Protein AF-A0A1W9X483-F1 (afdb_monomer_lite)

Radius of gyration: 14.93 Å; chains: 1; bounding box: 42×26×36 Å

Structure (mmCIF, N/CA/C/O backbone):
data_AF-A0A1W9X483-F1
#
_entry.id   AF-A0A1W9X483-F1
#
loop_
_atom_site.group_PDB
_atom_site.id
_atom_site.type_symbol
_atom_site.label_atom_id
_atom_site.label_alt_id
_atom_site.label_comp_id
_atom_site.label_asym_id
_atom_site.label_entity_id
_atom_site.label_seq_id
_atom_site.pdbx_PDB_ins_code
_atom_site.Cartn_x
_atom_site.Cartn_y
_atom_site.Cartn_z
_atom_site.occupancy
_atom_site.B_iso_or_equiv
_atom_site.auth_seq_id
_atom_site.auth_comp_id
_atom_site.auth_asym_id
_atom_site.auth_atom_id
_atom_site.pdbx_PDB_model_num
ATOM 1 N N . MET A 1 1 ? -19.410 -3.914 0.712 1.00 53.41 1 MET A N 1
ATOM 2 C CA . MET A 1 1 ? -19.912 -3.900 2.105 1.00 53.41 1 MET A CA 1
ATOM 3 C C . MET A 1 1 ? -20.246 -5.334 2.551 1.00 53.41 1 MET A C 1
ATOM 5 O O . MET A 1 1 ? -21.385 -5.629 2.870 1.00 53.41 1 MET A O 1
ATOM 9 N N . LEU A 1 2 ? -19.256 -6.242 2.505 1.00 52.91 2 LEU A N 1
ATOM 10 C CA . LEU A 1 2 ? -19.370 -7.660 2.915 1.00 52.91 2 LEU A CA 1
ATOM 11 C C . LEU A 1 2 ? -18.703 -7.910 4.288 1.00 52.91 2 LEU A C 1
ATOM 13 O O . LEU A 1 2 ? -18.996 -8.886 4.968 1.00 52.91 2 LEU A O 1
ATOM 17 N N . SER A 1 3 ? -17.811 -7.004 4.706 1.00 51.84 3 SER A N 1
ATOM 18 C CA . SER A 1 3 ? -17.010 -7.088 5.934 1.00 51.84 3 SER A CA 1
ATOM 19 C C . SER A 1 3 ? -17.825 -6.971 7.220 1.00 51.84 3 SER A C 1
ATOM 21 O O . SER A 1 3 ? -17.521 -7.644 8.201 1.00 51.84 3 SER A O 1
ATOM 23 N N . LEU A 1 4 ? -18.903 -6.182 7.194 1.00 56.28 4 LEU A N 1
ATOM 24 C CA . LEU A 1 4 ? -19.823 -6.020 8.324 1.00 56.28 4 LEU A CA 1
ATOM 25 C C . LEU A 1 4 ? -20.563 -7.320 8.663 1.00 56.28 4 LEU A C 1
ATOM 27 O O . LEU A 1 4 ? -20.964 -7.525 9.802 1.00 56.28 4 LEU A O 1
ATOM 31 N N . THR A 1 5 ? -20.736 -8.212 7.687 1.00 59.62 5 THR A N 1
ATOM 32 C CA . THR A 1 5 ? -21.494 -9.458 7.855 1.00 59.62 5 THR A CA 1
ATOM 33 C C . THR A 1 5 ? -20.679 -10.548 8.557 1.00 59.62 5 THR A C 1
ATOM 35 O O . THR A 1 5 ? -21.258 -11.429 9.183 1.00 59.62 5 THR A O 1
ATOM 38 N N . ILE A 1 6 ? -19.344 -10.483 8.493 1.00 69.00 6 ILE A N 1
ATOM 39 C CA . ILE A 1 6 ? -18.428 -11.485 9.071 1.00 69.00 6 ILE A CA 1
ATOM 40 C C . ILE A 1 6 ? -17.750 -11.025 10.372 1.00 69.00 6 ILE A C 1
ATOM 42 O O . ILE A 1 6 ? -16.836 -11.691 10.851 1.00 69.00 6 ILE A O 1
ATOM 46 N N . ASN A 1 7 ? -18.200 -9.901 10.944 1.00 70.06 7 ASN A N 1
ATOM 47 C CA . ASN A 1 7 ? -17.727 -9.336 12.213 1.00 70.06 7 ASN A CA 1
ATOM 48 C C . ASN A 1 7 ? -16.189 -9.232 12.322 1.00 70.06 7 ASN A C 1
ATOM 50 O O . ASN A 1 7 ? -15.619 -9.468 13.386 1.00 70.06 7 ASN A O 1
ATOM 54 N N . GLN A 1 8 ? -15.513 -8.912 11.210 1.00 77.06 8 GLN A N 1
ATOM 55 C CA . GLN A 1 8 ? -14.068 -8.675 11.199 1.00 77.06 8 GLN A CA 1
ATOM 56 C C . GLN A 1 8 ? -13.787 -7.275 11.767 1.00 77.06 8 GLN A C 1
ATOM 58 O O . GLN A 1 8 ? -14.194 -6.291 11.146 1.00 77.06 8 GLN A O 1
ATOM 63 N N . PRO A 1 9 ? -13.112 -7.156 12.929 1.00 80.50 9 PRO A N 1
ATOM 64 C CA . PRO A 1 9 ? -12.925 -5.867 13.599 1.00 80.50 9 PRO A CA 1
ATOM 65 C C . PRO A 1 9 ? -11.921 -4.961 12.877 1.00 80.50 9 PRO A C 1
ATOM 67 O O . PRO A 1 9 ? -11.958 -3.745 13.066 1.00 80.50 9 PRO A O 1
ATOM 70 N N . HIS A 1 10 ? -11.050 -5.550 12.050 1.00 88.06 10 HIS A N 1
ATOM 71 C CA . HIS A 1 10 ? -10.047 -4.852 11.256 1.00 88.06 10 HIS A CA 1
ATOM 72 C C . HIS A 1 10 ? -10.015 -5.416 9.834 1.00 88.06 10 HIS A C 1
ATOM 74 O O . HIS A 1 10 ? -9.799 -6.611 9.642 1.00 88.06 10 HIS A O 1
ATOM 80 N N . LEU A 1 11 ? -10.228 -4.562 8.837 1.00 91.50 11 LEU A N 1
ATOM 81 C CA . LEU A 1 11 ? -10.115 -4.909 7.423 1.00 91.50 11 LEU A CA 1
ATOM 82 C C . LEU A 1 11 ? -9.763 -3.658 6.626 1.00 91.50 11 LEU A C 1
ATOM 84 O O . LEU A 1 11 ? -10.366 -2.619 6.856 1.00 91.50 11 LEU A O 1
ATOM 88 N N . ALA A 1 12 ? -8.875 -3.771 5.642 1.00 92.06 12 ALA A N 1
ATOM 89 C CA . ALA A 1 12 ? -8.751 -2.792 4.569 1.00 92.06 12 ALA A CA 1
ATOM 90 C C . ALA A 1 12 ? -9.065 -3.471 3.235 1.00 92.06 12 ALA A C 1
ATOM 92 O O . ALA A 1 12 ? -8.633 -4.592 2.976 1.00 92.06 12 ALA A O 1
ATOM 93 N N . VAL A 1 13 ? -9.837 -2.787 2.399 1.00 92.12 13 VAL A N 1
ATOM 94 C CA . VAL A 1 13 ? -10.168 -3.194 1.038 1.00 92.12 13 VAL A CA 1
ATOM 95 C C . VAL A 1 13 ? -9.587 -2.153 0.104 1.00 92.12 13 VAL A C 1
ATOM 97 O O . VAL A 1 13 ? -9.913 -0.970 0.205 1.00 92.12 13 VAL A O 1
ATOM 100 N N . ILE A 1 14 ? -8.745 -2.620 -0.809 1.00 92.69 14 ILE A N 1
ATOM 101 C CA . ILE A 1 14 ? -8.150 -1.822 -1.873 1.00 92.69 14 ILE A CA 1
ATOM 102 C C . ILE A 1 14 ? -8.354 -2.537 -3.200 1.00 92.69 14 ILE A C 1
ATOM 104 O O . ILE A 1 14 ? -8.467 -3.763 -3.249 1.00 92.69 14 ILE A O 1
ATOM 108 N N . LYS A 1 15 ? -8.404 -1.766 -4.283 1.00 86.88 15 LYS A N 1
ATOM 109 C CA . LYS A 1 15 ? -8.317 -2.317 -5.632 1.00 86.88 15 LYS A CA 1
ATOM 110 C C . LYS A 1 15 ? -6.858 -2.262 -6.051 1.00 86.88 15 LYS A C 1
ATOM 112 O O . LYS A 1 15 ? -6.372 -1.178 -6.367 1.00 86.88 15 LYS A O 1
ATOM 117 N N . GLY A 1 16 ? -6.189 -3.406 -6.038 1.00 80.62 16 GLY A N 1
ATOM 118 C CA . GLY A 1 16 ? -4.818 -3.463 -6.508 1.00 80.62 16 GLY A CA 1
ATOM 119 C C . GLY A 1 16 ? -4.692 -3.580 -8.017 1.00 80.62 16 GLY A C 1
ATOM 120 O O . GLY A 1 16 ? -5.659 -3.450 -8.783 1.00 80.62 16 GLY A O 1
ATOM 121 N N . GLU A 1 17 ? -3.455 -3.762 -8.443 1.00 76.69 17 GLU A N 1
ATOM 122 C CA . GLU A 1 17 ? -3.058 -3.825 -9.836 1.00 76.69 17 GLU A CA 1
ATOM 123 C C . GLU A 1 17 ? -3.083 -5.259 -10.358 1.00 76.69 17 GLU A C 1
ATOM 125 O O . GLU A 1 17 ? -2.737 -6.191 -9.651 1.00 76.69 17 GLU A O 1
ATOM 130 N N . GLY A 1 18 ? -3.560 -5.469 -11.590 1.00 72.94 18 GLY A N 1
ATOM 131 C CA . GLY A 1 18 ? -3.531 -6.800 -12.217 1.00 72.94 18 GLY A CA 1
ATOM 132 C C . GLY A 1 18 ? -4.394 -7.882 -11.547 1.00 72.94 18 GLY A C 1
ATOM 133 O O . GLY A 1 18 ? -4.458 -8.988 -12.066 1.00 72.94 18 GLY A O 1
ATOM 134 N N . GLY A 1 19 ? -5.110 -7.563 -10.462 1.00 71.19 19 GLY A N 1
ATOM 135 C CA . GLY A 1 19 ? -5.834 -8.533 -9.633 1.00 71.19 19 GLY A CA 1
ATOM 136 C C . GLY A 1 19 ? -5.143 -8.845 -8.302 1.00 71.19 19 GLY A C 1
ATOM 137 O O . GLY A 1 19 ? -5.744 -9.524 -7.472 1.00 71.19 19 GLY A O 1
ATOM 138 N N . GLU A 1 20 ? -3.945 -8.307 -8.076 1.00 80.75 20 GLU A N 1
ATOM 139 C CA . GLU A 1 20 ? -3.186 -8.466 -6.839 1.00 80.75 20 GLU A CA 1
ATOM 140 C C . GLU A 1 20 ? -3.694 -7.544 -5.725 1.00 80.75 20 GLU A C 1
ATOM 142 O O . GLU A 1 20 ? -4.401 -6.559 -5.960 1.00 80.75 20 GLU A O 1
ATOM 147 N N . ILE A 1 21 ? -3.335 -7.871 -4.481 1.00 86.75 21 ILE A N 1
ATOM 148 C CA . ILE A 1 21 ? -3.673 -7.086 -3.287 1.00 86.75 21 ILE A CA 1
ATOM 149 C C . ILE A 1 21 ? -2.527 -6.141 -2.901 1.00 86.75 21 ILE A C 1
ATOM 151 O O . ILE A 1 21 ? -1.972 -6.195 -1.808 1.00 86.75 21 ILE A O 1
ATOM 155 N N . GLU A 1 22 ? -2.183 -5.244 -3.817 1.00 91.81 22 GLU A N 1
ATOM 156 C CA . GLU A 1 22 ? -1.128 -4.244 -3.632 1.00 91.81 22 GLU A CA 1
ATOM 157 C C . GLU A 1 22 ? -1.607 -2.840 -4.000 1.00 91.81 22 GLU A C 1
ATOM 159 O O . GLU A 1 22 ? -2.529 -2.661 -4.797 1.00 91.81 22 GLU A O 1
ATOM 164 N N . ARG A 1 23 ? -0.984 -1.812 -3.428 1.00 94.44 23 ARG A N 1
ATOM 165 C CA . ARG A 1 23 ? -1.195 -0.437 -3.881 1.00 94.44 23 ARG A CA 1
ATOM 166 C C . ARG A 1 23 ? -0.413 -0.207 -5.170 1.00 94.44 23 ARG A C 1
ATOM 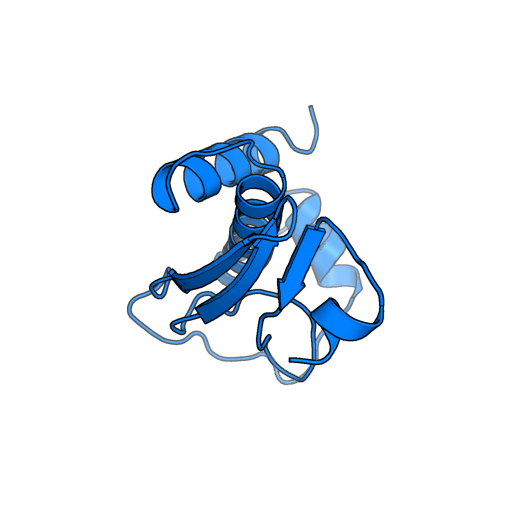168 O O . ARG A 1 23 ? 0.808 -0.260 -5.148 1.00 94.44 23 ARG A O 1
ATOM 175 N N . ASN A 1 24 ? -1.114 0.181 -6.234 1.00 94.00 24 ASN A N 1
ATOM 176 C CA . ASN A 1 24 ? -0.494 0.738 -7.437 1.00 94.00 24 ASN A CA 1
ATOM 177 C C . ASN A 1 24 ? 0.131 2.120 -7.116 1.00 94.00 24 ASN A C 1
ATOM 179 O O . ASN A 1 24 ? -0.612 3.033 -6.738 1.00 94.00 24 ASN A O 1
ATOM 183 N N . PRO A 1 25 ? 1.454 2.308 -7.270 1.00 94.88 25 PRO A N 1
ATOM 184 C CA . PRO A 1 25 ? 2.130 3.579 -6.986 1.00 94.88 25 PRO A CA 1
ATOM 185 C C . PRO A 1 25 ? 1.770 4.737 -7.926 1.00 94.88 25 PRO A C 1
ATOM 187 O O . PRO A 1 25 ? 1.886 5.901 -7.550 1.00 94.88 25 PRO A O 1
ATOM 190 N N . ASP A 1 26 ? 1.321 4.449 -9.140 1.00 95.00 26 ASP A N 1
ATOM 191 C CA . ASP A 1 26 ? 1.062 5.444 -10.184 1.00 95.00 26 ASP A CA 1
ATOM 192 C C . ASP A 1 26 ? -0.376 5.971 -10.190 1.00 95.00 26 ASP A C 1
ATOM 194 O O . ASP A 1 26 ? -0.726 6.855 -10.980 1.00 95.00 26 ASP A O 1
ATOM 198 N N . MET A 1 27 ? -1.238 5.400 -9.352 1.00 93.12 27 MET A N 1
ATOM 199 C CA . MET A 1 27 ? -2.669 5.664 -9.341 1.00 93.12 27 MET A CA 1
ATOM 200 C C . MET A 1 27 ? -3.146 6.047 -7.947 1.00 93.12 27 MET A C 1
ATOM 202 O O . MET A 1 27 ? -2.577 5.652 -6.932 1.00 93.12 27 MET A O 1
ATOM 206 N N . GLU A 1 28 ? -4.231 6.818 -7.898 1.00 95.25 28 GLU A N 1
ATOM 207 C CA . GLU A 1 28 ? -4.935 7.010 -6.638 1.00 95.25 28 GLU A CA 1
ATOM 208 C C . GLU A 1 28 ? -5.508 5.671 -6.157 1.00 95.25 28 GLU A C 1
ATOM 210 O O . GLU A 1 28 ? -5.998 4.860 -6.950 1.00 95.25 28 GLU A O 1
ATOM 215 N N . CYS A 1 29 ? -5.447 5.439 -4.851 1.00 95.25 29 CYS A N 1
ATOM 216 C CA . CYS A 1 29 ? -5.921 4.214 -4.228 1.00 95.25 29 CYS A CA 1
ATOM 217 C C . CYS A 1 29 ? -7.022 4.552 -3.225 1.00 95.25 29 CYS A C 1
ATOM 219 O O . CYS A 1 29 ? -6.776 5.193 -2.205 1.00 95.25 29 CYS A O 1
ATOM 221 N N . LEU A 1 30 ? -8.252 4.126 -3.516 1.00 95.75 30 LEU A N 1
ATOM 222 C CA . LEU A 1 30 ? -9.335 4.166 -2.540 1.00 95.75 30 LEU A CA 1
ATOM 223 C C . LEU A 1 30 ? -9.147 3.016 -1.549 1.00 95.75 30 LEU A C 1
ATOM 225 O O . LEU A 1 30 ? -9.270 1.847 -1.920 1.00 95.75 30 LEU A O 1
ATOM 229 N N . VAL A 1 31 ? -8.905 3.363 -0.290 1.00 95.56 31 VAL A N 1
ATOM 230 C CA . VAL A 1 31 ? -8.827 2.425 0.827 1.00 95.56 31 VAL A CA 1
ATOM 231 C C . VAL A 1 31 ? -10.120 2.519 1.615 1.00 95.56 31 VAL A C 1
ATOM 233 O O . VAL A 1 31 ? -10.436 3.560 2.187 1.00 95.56 31 VAL A O 1
ATOM 236 N N . GLN A 1 32 ? -10.876 1.426 1.644 1.00 94.50 32 GLN A N 1
ATOM 237 C CA . GLN A 1 32 ? -12.061 1.304 2.488 1.00 94.50 32 GLN A CA 1
ATOM 238 C C . GLN A 1 32 ? -11.712 0.430 3.677 1.00 94.50 32 GLN A C 1
ATOM 240 O O . GLN A 1 32 ? -11.309 -0.717 3.486 1.00 94.50 32 GLN A O 1
ATOM 245 N N . SER A 1 33 ? -11.867 0.939 4.892 1.00 92.56 33 SER A N 1
ATOM 246 C CA . SER A 1 33 ? -11.451 0.211 6.083 1.00 92.56 33 SER A CA 1
ATOM 247 C C . SER A 1 33 ? -12.574 0.019 7.093 1.00 92.56 33 SER A C 1
ATOM 249 O O . SER A 1 33 ? -13.523 0.797 7.151 1.00 92.56 33 SER A O 1
ATOM 251 N N . VAL A 1 34 ? -12.463 -1.062 7.861 1.00 91.56 34 VAL A N 1
ATOM 252 C CA . VAL A 1 34 ? -13.117 -1.245 9.153 1.00 91.56 34 VAL A CA 1
ATOM 253 C C . VAL A 1 34 ? -12.001 -1.254 10.184 1.00 91.56 34 VAL A C 1
ATOM 255 O O . VAL A 1 34 ? -11.063 -2.038 10.043 1.00 91.56 34 VAL A O 1
ATOM 258 N N . HIS A 1 35 ? -12.094 -0.428 11.217 1.00 88.38 35 HIS A N 1
ATOM 259 C CA . HIS A 1 35 ? -11.201 -0.488 12.368 1.00 88.38 35 HIS A CA 1
ATOM 260 C C . HIS A 1 35 ? -12.021 -0.276 13.640 1.00 88.38 35 HIS A C 1
ATOM 262 O O . HIS A 1 35 ? -12.726 0.719 13.759 1.00 88.38 35 HIS A O 1
ATOM 268 N N . ASN A 1 36 ? -11.978 -1.229 14.575 1.00 85.88 36 ASN A N 1
ATOM 269 C CA . ASN A 1 36 ? -12.833 -1.234 15.773 1.00 85.88 36 ASN A CA 1
ATOM 270 C C . ASN A 1 36 ? -14.337 -1.123 15.451 1.00 85.88 36 ASN A C 1
ATOM 272 O O . ASN A 1 36 ? -15.105 -0.533 16.206 1.00 85.88 36 ASN A O 1
ATOM 276 N N . GLY A 1 37 ? -14.764 -1.687 14.316 1.00 82.94 37 GLY A N 1
ATOM 277 C CA . GLY A 1 37 ? -16.153 -1.612 13.851 1.00 82.94 37 GLY A CA 1
ATOM 278 C C . GLY A 1 37 ? -16.544 -0.282 13.197 1.00 82.94 37 GLY A C 1
ATOM 279 O O . GLY A 1 37 ? -17.653 -0.178 12.673 1.00 82.94 37 GLY A O 1
ATOM 280 N N . GLU A 1 38 ? -15.651 0.708 13.162 1.00 86.69 38 GLU A N 1
ATOM 281 C CA . GLU A 1 38 ? -15.874 1.970 12.461 1.00 86.69 38 GLU A CA 1
ATOM 282 C C . GLU A 1 38 ? -15.437 1.861 11.002 1.00 86.69 38 GLU A C 1
ATOM 284 O O . GLU A 1 38 ? -14.352 1.363 10.698 1.00 86.69 38 GLU A O 1
ATOM 289 N N . LEU A 1 39 ? -16.296 2.326 10.095 1.00 90.25 39 LEU A N 1
ATOM 290 C CA . LEU A 1 39 ? -16.009 2.378 8.666 1.00 90.25 39 LEU A CA 1
ATOM 291 C C . LEU A 1 39 ? -15.348 3.703 8.302 1.00 90.25 39 LEU A C 1
ATOM 293 O O . LEU A 1 39 ? -15.867 4.767 8.640 1.00 90.25 39 LEU A O 1
ATOM 297 N N . SER A 1 40 ? -14.282 3.642 7.513 1.00 91.56 40 SER A N 1
ATOM 298 C CA . SER A 1 40 ? -13.671 4.824 6.908 1.00 91.56 40 SER A CA 1
ATOM 299 C C . SER A 1 40 ? -13.336 4.590 5.437 1.00 91.56 40 SER A C 1
ATOM 301 O O . SER A 1 40 ? -13.162 3.455 4.991 1.00 91.56 40 SER A O 1
ATOM 303 N N . ASN A 1 41 ? -13.266 5.681 4.676 1.00 95.00 41 ASN A N 1
ATOM 304 C CA . ASN A 1 41 ? -12.759 5.686 3.310 1.00 95.00 41 ASN A CA 1
ATOM 305 C C . ASN A 1 41 ? -11.689 6.775 3.203 1.00 95.00 41 ASN A C 1
ATOM 307 O O . ASN A 1 41 ? -11.950 7.922 3.566 1.00 95.00 41 ASN A O 1
ATOM 311 N N . GLU A 1 42 ? -10.524 6.431 2.668 1.00 96.31 42 GLU A N 1
ATOM 312 C CA . GLU A 1 42 ? -9.428 7.363 2.402 1.00 96.31 42 GLU A CA 1
ATOM 313 C C . GLU A 1 42 ? -8.970 7.201 0.950 1.00 96.31 42 GLU A C 1
ATOM 315 O O . GLU A 1 42 ? -8.752 6.082 0.486 1.00 96.31 42 GLU A O 1
ATOM 320 N 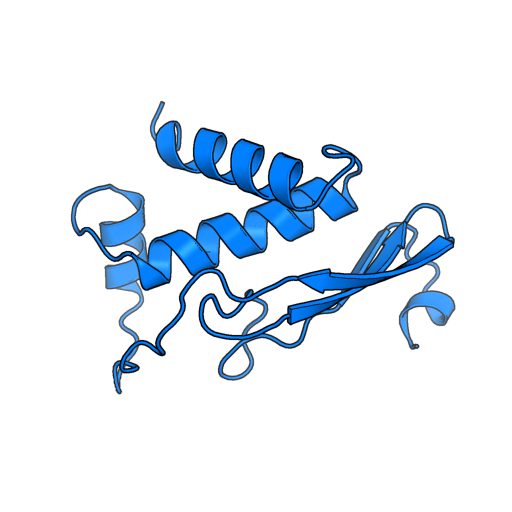N . THR A 1 43 ? -8.801 8.311 0.229 1.00 96.88 43 THR A N 1
ATOM 321 C CA . THR A 1 43 ? -8.159 8.300 -1.091 1.00 96.88 43 THR A CA 1
ATOM 322 C C . THR A 1 43 ? -6.684 8.619 -0.916 1.00 96.88 43 THR A C 1
ATOM 324 O O . THR A 1 43 ? -6.317 9.738 -0.561 1.00 96.88 43 THR A O 1
ATOM 327 N N . TRP A 1 44 ? -5.840 7.628 -1.170 1.00 97.12 44 TRP A N 1
ATOM 328 C CA . TRP A 1 44 ? -4.393 7.753 -1.121 1.00 97.12 44 TRP A CA 1
ATOM 329 C C . TRP A 1 44 ? -3.893 8.255 -2.479 1.00 97.12 44 TRP A C 1
ATOM 331 O O . TRP A 1 44 ? -4.227 7.644 -3.498 1.00 97.12 44 TRP A O 1
ATOM 341 N N . PRO A 1 45 ? -3.122 9.354 -2.534 1.00 96.81 45 PRO A N 1
ATOM 342 C CA . PRO A 1 45 ? -2.665 9.919 -3.799 1.00 96.81 45 PRO A CA 1
ATOM 343 C C . PRO A 1 45 ? -1.665 8.986 -4.506 1.00 96.81 45 PRO A C 1
ATOM 345 O O . PRO A 1 45 ? -1.030 8.160 -3.843 1.00 96.81 45 PRO A O 1
ATOM 348 N N . PRO A 1 46 ? -1.472 9.128 -5.828 1.00 96.31 46 PRO A N 1
ATOM 349 C CA . PRO A 1 46 ? -0.336 8.520 -6.513 1.00 96.31 46 PRO A CA 1
ATOM 350 C C . PRO A 1 46 ? 0.987 8.921 -5.849 1.00 96.31 46 PRO A C 1
ATOM 352 O O . PRO A 1 46 ? 1.159 10.073 -5.443 1.00 96.31 46 PRO A O 1
ATOM 355 N N . LEU A 1 47 ? 1.926 7.984 -5.773 1.00 96.06 47 LEU A N 1
ATOM 356 C CA . LEU A 1 47 ? 3.307 8.233 -5.355 1.00 96.06 47 LEU A CA 1
ATOM 357 C C . LEU A 1 47 ? 4.125 8.861 -6.490 1.00 96.06 47 LEU A C 1
ATOM 359 O O . LEU A 1 47 ? 5.009 9.679 -6.235 1.00 96.06 47 LEU A O 1
ATOM 363 N N . PHE A 1 48 ? 3.780 8.555 -7.744 1.00 96.44 48 PHE A N 1
ATOM 364 C CA . PHE A 1 48 ? 4.456 9.091 -8.921 1.00 96.44 48 PHE A CA 1
ATOM 365 C C . PHE A 1 48 ? 3.541 9.953 -9.793 1.00 96.44 48 PHE A C 1
ATOM 367 O O . PHE A 1 48 ? 2.333 9.750 -9.896 1.00 96.44 48 PHE A O 1
ATOM 374 N N . LYS A 1 49 ? 4.137 10.946 -10.467 1.00 92.81 49 LYS A N 1
ATOM 375 C CA . LYS A 1 49 ? 3.421 11.841 -11.400 1.00 92.81 49 LYS A CA 1
ATOM 376 C C . LYS A 1 49 ? 3.174 11.213 -12.770 1.00 92.81 49 LYS A C 1
ATOM 378 O O . LYS A 1 49 ? 2.343 11.710 -13.528 1.00 92.81 49 LYS A O 1
ATOM 383 N N . LYS A 1 50 ? 3.962 10.204 -13.131 1.00 91.25 50 LYS A N 1
ATOM 384 C CA . LYS A 1 50 ? 3.916 9.519 -14.423 1.00 91.25 50 LYS A CA 1
ATOM 385 C C . LYS A 1 50 ? 3.730 8.037 -14.170 1.00 91.25 50 LYS A C 1
ATOM 387 O O . LYS A 1 50 ? 4.176 7.543 -13.146 1.00 91.25 50 LYS A O 1
ATOM 392 N N . ARG A 1 51 ? 3.096 7.367 -15.129 1.00 91.12 51 ARG A N 1
ATOM 393 C CA . ARG A 1 51 ? 2.963 5.917 -15.094 1.00 91.12 51 ARG A CA 1
ATOM 394 C C . ARG A 1 51 ? 4.245 5.251 -15.562 1.00 91.12 51 ARG A C 1
ATOM 396 O O . ARG A 1 51 ? 4.809 5.670 -16.577 1.00 91.12 51 ARG A O 1
ATOM 403 N N . HIS A 1 52 ? 4.632 4.208 -14.857 1.00 92.00 52 HIS A N 1
ATOM 404 C CA . HIS A 1 52 ? 5.668 3.279 -15.249 1.00 92.00 52 HIS A CA 1
ATOM 405 C C . HIS A 1 52 ? 5.169 2.386 -16.386 1.00 92.00 52 HIS A C 1
ATOM 407 O O . HIS A 1 52 ? 3.965 2.177 -16.586 1.00 92.00 52 HIS A O 1
ATOM 413 N N . VAL A 1 5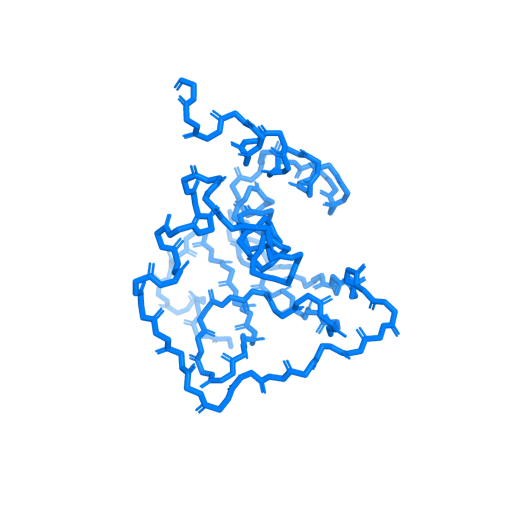3 ? 6.113 1.895 -17.186 1.00 86.62 53 VAL A N 1
ATOM 414 C CA . VAL A 1 53 ? 5.826 0.890 -18.209 1.00 86.62 53 VAL A CA 1
ATOM 415 C C . VAL A 1 53 ? 5.795 -0.455 -17.507 1.00 86.62 53 VAL A C 1
ATOM 417 O O . VAL A 1 53 ? 6.759 -0.820 -16.845 1.00 86.62 53 VAL A O 1
ATOM 420 N N . LYS A 1 54 ? 4.688 -1.181 -17.648 1.00 76.50 54 LYS A N 1
ATOM 421 C CA . LYS A 1 54 ? 4.587 -2.520 -17.078 1.00 76.50 54 LYS A CA 1
ATOM 422 C C . LYS A 1 54 ? 5.436 -3.485 -17.880 1.00 76.50 54 LYS A C 1
ATOM 424 O O . LYS A 1 54 ? 5.373 -3.481 -19.111 1.00 76.50 54 LYS A O 1
ATOM 429 N N . GLU A 1 55 ? 6.158 -4.337 -17.177 1.00 76.31 55 GLU A N 1
ATOM 430 C CA . GLU A 1 55 ? 6.778 -5.497 -17.793 1.00 76.31 55 GLU A CA 1
ATOM 431 C C . GLU A 1 55 ? 5.689 -6.473 -18.258 1.00 76.31 55 GLU A C 1
ATOM 433 O O . GLU A 1 55 ? 4.662 -6.653 -17.599 1.00 76.31 55 GLU A O 1
ATOM 438 N N . GLU A 1 56 ? 5.883 -7.084 -19.428 1.00 73.88 56 GLU A N 1
ATOM 439 C CA . GLU A 1 56 ? 4.929 -8.064 -19.967 1.00 73.88 56 GLU A CA 1
ATOM 440 C C . GLU A 1 56 ? 4.956 -9.389 -19.192 1.00 73.88 56 GLU A C 1
ATOM 442 O O . GLU A 1 56 ? 3.987 -10.149 -19.233 1.00 73.88 56 GLU A O 1
ATOM 447 N N . VAL A 1 57 ? 6.057 -9.664 -18.488 1.00 78.06 57 VAL A N 1
ATOM 448 C CA . VAL A 1 57 ? 6.291 -10.895 -17.733 1.00 78.06 57 VAL A CA 1
ATOM 449 C C . VAL A 1 57 ? 6.801 -10.523 -16.351 1.00 78.06 57 VAL A C 1
ATOM 451 O O . VAL A 1 57 ? 7.813 -9.843 -16.234 1.00 78.06 57 VAL A O 1
ATOM 454 N N . LEU A 1 58 ? 6.107 -10.990 -15.314 1.00 71.94 58 LEU A N 1
ATOM 455 C CA . LEU A 1 58 ? 6.547 -10.844 -13.933 1.00 71.94 58 LEU A CA 1
ATOM 456 C C . LEU A 1 58 ? 7.319 -12.100 -13.527 1.00 71.94 58 LEU A C 1
ATOM 458 O O . LEU A 1 58 ? 6.738 -13.179 -13.417 1.00 71.94 58 LEU A O 1
ATOM 462 N N . GLU A 1 59 ? 8.623 -11.953 -13.309 1.00 79.88 59 GLU A N 1
ATOM 463 C CA . GLU A 1 59 ? 9.501 -13.031 -12.851 1.00 79.88 59 GLU A CA 1
ATOM 464 C C . GLU A 1 59 ? 9.604 -13.006 -11.316 1.00 79.88 59 GLU A C 1
ATOM 466 O O . GLU A 1 59 ? 10.183 -12.070 -10.757 1.00 79.88 59 GLU A O 1
ATOM 471 N N . PRO A 1 60 ? 9.096 -14.021 -10.587 1.00 76.94 60 PRO A N 1
ATOM 472 C CA . PRO A 1 60 ? 9.089 -14.014 -9.121 1.00 76.94 60 PRO A CA 1
ATOM 473 C C . PRO A 1 60 ? 10.480 -13.882 -8.489 1.00 76.94 60 PRO A C 1
ATOM 475 O O . PRO A 1 60 ? 10.617 -13.323 -7.402 1.00 76.94 60 PRO A O 1
ATOM 478 N N . GLN A 1 61 ? 11.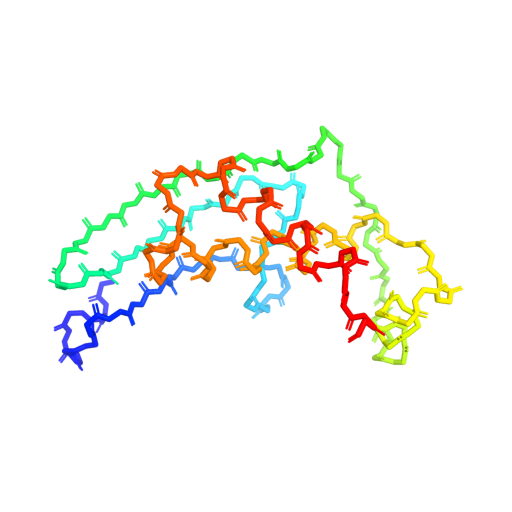525 -14.374 -9.163 1.00 79.00 61 GLN A N 1
ATOM 479 C CA . GLN A 1 61 ? 12.912 -14.199 -8.727 1.00 79.00 61 GLN A CA 1
ATOM 480 C C . GLN A 1 61 ? 13.322 -12.720 -8.637 1.00 79.00 61 GLN A C 1
ATOM 482 O O . GLN A 1 61 ? 14.098 -12.379 -7.746 1.00 79.00 61 GLN A O 1
ATOM 487 N N . GLY A 1 62 ? 12.765 -11.845 -9.484 1.00 79.94 62 GLY A N 1
ATOM 488 C CA . GLY A 1 62 ? 13.029 -10.403 -9.458 1.00 79.94 62 GLY A CA 1
ATOM 489 C C . GLY A 1 62 ? 12.592 -9.736 -8.149 1.00 79.94 62 GLY A C 1
ATOM 490 O O . GLY A 1 62 ? 13.254 -8.826 -7.648 1.00 79.94 62 GLY A O 1
ATOM 491 N N . LEU A 1 63 ? 11.532 -10.248 -7.515 1.00 81.38 63 LEU A N 1
ATOM 492 C CA . LEU A 1 63 ? 11.050 -9.727 -6.232 1.00 81.38 63 LEU A CA 1
ATOM 493 C C . LEU A 1 63 ? 12.092 -9.906 -5.121 1.00 81.38 63 LEU A C 1
ATOM 495 O O . LEU A 1 63 ? 12.303 -9.002 -4.312 1.00 81.38 63 LEU A O 1
ATOM 499 N N . LEU A 1 64 ? 12.772 -11.058 -5.096 1.00 85.38 64 LEU A N 1
ATOM 500 C CA . LEU A 1 64 ? 13.833 -11.322 -4.122 1.00 85.38 64 LEU A CA 1
ATOM 501 C C . LEU A 1 64 ? 15.038 -10.410 -4.352 1.00 85.38 64 LEU A C 1
ATOM 503 O O . LEU A 1 64 ? 15.602 -9.902 -3.386 1.00 85.38 64 LEU A O 1
ATOM 507 N N . THR A 1 65 ? 15.410 -10.161 -5.608 1.00 86.25 65 THR A N 1
ATOM 508 C CA . THR A 1 65 ? 16.554 -9.296 -5.925 1.00 86.25 65 THR A CA 1
ATOM 509 C C . THR A 1 65 ? 16.298 -7.837 -5.540 1.00 86.25 65 THR A C 1
ATOM 511 O O . THR A 1 65 ? 17.190 -7.187 -4.998 1.00 86.25 65 THR A O 1
ATOM 514 N N . VAL A 1 66 ? 15.066 -7.340 -5.712 1.00 86.19 66 VAL A N 1
ATOM 515 C CA . VAL A 1 66 ? 14.664 -6.005 -5.224 1.00 86.19 66 VAL A CA 1
ATOM 516 C C . VAL A 1 66 ? 14.692 -5.961 -3.691 1.00 86.19 66 VAL A C 1
ATOM 518 O O . VAL A 1 66 ? 15.240 -5.039 -3.078 1.00 86.19 66 VAL A O 1
ATOM 521 N N . PHE A 1 67 ? 14.162 -7.001 -3.040 1.00 87.19 67 PHE A N 1
ATOM 522 C CA . PHE A 1 67 ? 14.155 -7.078 -1.581 1.00 87.19 67 PHE A CA 1
ATOM 523 C C . PHE A 1 67 ? 15.572 -7.109 -0.986 1.00 87.19 67 PHE A C 1
ATOM 525 O O . PHE A 1 67 ? 15.817 -6.475 0.037 1.00 87.19 67 PHE A O 1
ATOM 532 N N . CYS A 1 68 ? 16.526 -7.780 -1.629 1.00 87.50 68 CYS A N 1
ATOM 533 C CA . CYS A 1 68 ? 17.891 -7.950 -1.123 1.00 87.50 68 CYS A CA 1
ATOM 534 C C . CYS A 1 68 ? 18.879 -6.823 -1.497 1.00 87.50 68 CYS A C 1
ATOM 536 O O . CYS A 1 68 ? 20.072 -6.982 -1.255 1.00 87.50 68 CYS A O 1
ATOM 538 N N . PHE A 1 69 ? 18.412 -5.692 -2.046 1.00 80.56 69 PHE A N 1
ATOM 539 C CA . PHE A 1 69 ? 19.252 -4.597 -2.580 1.00 80.56 69 PHE A CA 1
ATOM 540 C C . PHE A 1 69 ? 20.141 -4.993 -3.775 1.00 80.56 69 PHE A C 1
ATOM 542 O O . PHE A 1 69 ? 21.144 -4.335 -4.047 1.00 80.56 69 PHE A O 1
ATOM 549 N N . GLU A 1 70 ? 19.808 -6.060 -4.500 1.00 84.56 70 GLU A N 1
ATOM 550 C CA . GLU A 1 70 ? 20.577 -6.464 -5.684 1.00 84.56 70 GLU A CA 1
ATOM 551 C C . GLU A 1 70 ? 20.179 -5.654 -6.925 1.00 84.56 70 GLU A C 1
ATOM 553 O O . GLU A 1 70 ? 21.006 -5.425 -7.807 1.00 84.56 70 GLU A O 1
ATOM 558 N N . ILE A 1 71 ? 18.922 -5.201 -6.981 1.00 87.38 71 ILE A N 1
ATOM 559 C CA . ILE A 1 71 ? 18.374 -4.362 -8.050 1.00 87.38 71 ILE A CA 1
ATOM 560 C C . ILE A 1 71 ? 17.584 -3.213 -7.422 1.00 87.38 71 ILE A C 1
ATOM 562 O O . ILE A 1 71 ? 16.799 -3.424 -6.498 1.00 87.38 71 ILE A O 1
ATOM 566 N N . GLU A 1 72 ? 17.780 -2.005 -7.949 1.00 85.94 72 GLU A N 1
ATOM 567 C CA . GLU A 1 72 ? 16.925 -0.856 -7.657 1.00 85.94 72 GLU A CA 1
ATOM 568 C C . GLU A 1 72 ? 15.758 -0.827 -8.646 1.00 85.94 72 GLU A C 1
ATOM 570 O O . GLU A 1 72 ? 15.956 -0.729 -9.857 1.00 85.94 72 GLU A O 1
ATOM 575 N N . ASP A 1 73 ? 14.542 -0.899 -8.114 1.00 90.69 73 ASP A N 1
ATOM 576 C CA . ASP A 1 73 ? 13.299 -0.740 -8.862 1.00 90.69 73 ASP A CA 1
ATOM 577 C C . ASP A 1 73 ? 12.375 0.168 -8.047 1.00 90.69 73 ASP A C 1
ATOM 579 O O . ASP A 1 73 ? 11.806 -0.239 -7.029 1.00 90.69 73 ASP A O 1
ATOM 583 N N . GLU A 1 74 ? 12.266 1.429 -8.477 1.00 92.88 74 GLU A N 1
ATOM 584 C CA . GLU A 1 74 ? 11.493 2.447 -7.760 1.00 92.88 74 GLU A CA 1
ATOM 585 C C . GLU A 1 74 ? 10.001 2.105 -7.693 1.00 92.88 74 GLU A C 1
ATOM 587 O O . GLU A 1 74 ? 9.330 2.441 -6.715 1.00 92.88 74 GLU A O 1
ATOM 592 N N . PHE A 1 75 ? 9.478 1.412 -8.707 1.00 92.06 75 PHE A N 1
ATOM 593 C CA . PHE A 1 75 ? 8.075 1.037 -8.765 1.00 92.06 75 PHE A CA 1
ATOM 594 C C . PHE A 1 75 ? 7.789 -0.115 -7.806 1.00 92.06 75 PHE A C 1
ATOM 596 O O . PHE A 1 75 ? 6.874 -0.016 -6.985 1.00 92.06 75 PHE A O 1
ATOM 603 N N . ALA A 1 76 ? 8.591 -1.180 -7.868 1.00 90.88 76 ALA A N 1
ATOM 604 C CA . ALA A 1 76 ? 8.445 -2.335 -6.990 1.00 90.88 76 ALA A CA 1
ATOM 605 C C . ALA A 1 76 ? 8.622 -1.940 -5.516 1.00 90.88 76 ALA A C 1
ATOM 607 O O . ALA A 1 76 ? 7.808 -2.312 -4.667 1.00 90.88 76 ALA A O 1
ATOM 608 N N . GLU A 1 77 ? 9.629 -1.118 -5.209 1.00 93.94 77 GLU A N 1
ATOM 609 C CA . GLU A 1 77 ? 9.821 -0.566 -3.868 1.00 93.94 77 GLU A CA 1
ATOM 610 C C . GLU A 1 77 ? 8.596 0.241 -3.416 1.00 93.94 77 GLU A C 1
ATOM 612 O O . GLU A 1 77 ? 8.046 -0.005 -2.338 1.00 93.94 77 GLU A O 1
ATOM 617 N N . ALA A 1 78 ? 8.120 1.174 -4.243 1.00 95.25 78 ALA A N 1
ATOM 618 C CA . ALA A 1 78 ? 6.970 2.002 -3.903 1.00 95.25 78 ALA A CA 1
ATOM 619 C C . ALA A 1 78 ? 5.685 1.181 -3.707 1.00 95.25 78 ALA A C 1
ATOM 621 O O . ALA A 1 78 ? 4.871 1.533 -2.846 1.00 95.25 78 ALA A O 1
ATOM 622 N N . ALA A 1 79 ? 5.502 0.088 -4.454 1.00 93.81 79 ALA A N 1
ATOM 623 C CA . ALA A 1 79 ? 4.375 -0.827 -4.291 1.00 93.81 79 ALA A CA 1
ATOM 624 C C . ALA A 1 79 ? 4.440 -1.549 -2.937 1.00 93.81 79 ALA A C 1
ATOM 626 O O . ALA A 1 79 ? 3.452 -1.557 -2.192 1.00 93.81 79 ALA A O 1
ATOM 627 N N . VAL A 1 80 ? 5.613 -2.068 -2.554 1.00 94.50 80 VAL A N 1
ATOM 628 C CA . VAL A 1 80 ? 5.823 -2.717 -1.249 1.00 94.50 80 VAL A CA 1
ATOM 629 C C . VAL A 1 80 ? 5.618 -1.724 -0.106 1.00 94.50 80 VAL A C 1
ATOM 631 O O . VAL A 1 80 ? 4.795 -1.959 0.785 1.00 94.50 80 VAL A O 1
ATOM 634 N N . VAL A 1 81 ? 6.313 -0.585 -0.146 1.00 97.06 81 VAL A N 1
ATOM 635 C CA . VAL A 1 81 ? 6.244 0.456 0.890 1.00 97.06 81 VAL A CA 1
ATOM 636 C C . VAL A 1 81 ? 4.825 1.015 0.999 1.00 97.06 81 VAL A C 1
ATOM 638 O O . VAL A 1 81 ? 4.273 1.121 2.093 1.00 97.06 81 VAL A O 1
ATOM 641 N N . GLY A 1 82 ? 4.192 1.336 -0.130 1.00 97.31 82 GLY A N 1
ATOM 642 C CA . GLY A 1 82 ? 2.837 1.875 -0.174 1.00 97.31 82 GLY A CA 1
ATOM 643 C C . GLY A 1 82 ? 1.778 0.896 0.340 1.00 97.31 82 GLY A C 1
ATOM 644 O O . GLY A 1 82 ? 0.814 1.327 0.975 1.00 97.31 82 GLY A O 1
ATOM 645 N N . THR A 1 83 ? 1.961 -0.406 0.113 1.00 96.81 83 THR A N 1
ATOM 646 C CA . THR A 1 83 ? 1.073 -1.455 0.638 1.00 96.81 83 THR A CA 1
ATOM 647 C C . THR A 1 83 ? 1.277 -1.653 2.141 1.00 96.81 83 THR A C 1
ATOM 649 O O . THR A 1 83 ? 0.306 -1.707 2.900 1.00 96.81 83 THR A O 1
ATOM 652 N N . ALA A 1 84 ? 2.530 -1.675 2.603 1.00 97.31 84 ALA A N 1
ATOM 653 C CA . ALA A 1 84 ? 2.855 -1.742 4.027 1.00 97.31 84 ALA A CA 1
ATOM 654 C C . ALA A 1 84 ? 2.314 -0.527 4.802 1.00 97.31 84 ALA A C 1
ATOM 656 O O . ALA A 1 84 ? 1.797 -0.682 5.910 1.00 97.31 84 ALA A O 1
ATOM 657 N N . ALA A 1 85 ? 2.344 0.667 4.204 1.00 98.25 85 ALA A N 1
ATOM 658 C CA . ALA A 1 85 ? 1.771 1.876 4.788 1.00 98.25 85 ALA A CA 1
ATOM 659 C C . ALA A 1 85 ? 0.263 1.730 5.064 1.00 98.25 85 ALA A 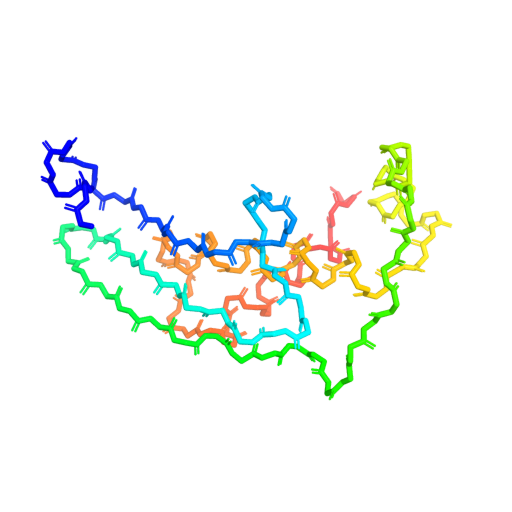C 1
ATOM 661 O O . ALA A 1 85 ? -0.206 2.084 6.146 1.00 98.25 85 ALA A O 1
ATOM 662 N N . ILE A 1 86 ? -0.504 1.142 4.139 1.00 97.00 86 ILE A N 1
ATOM 663 C CA . ILE A 1 86 ? -1.939 0.875 4.345 1.00 97.00 86 ILE A CA 1
ATOM 664 C C . ILE A 1 86 ? -2.147 -0.077 5.528 1.00 97.00 86 ILE A C 1
ATOM 666 O O . ILE A 1 86 ? -3.025 0.154 6.361 1.00 97.00 86 ILE A O 1
ATOM 670 N N . ALA A 1 87 ? -1.316 -1.116 5.648 1.00 95.88 87 ALA A N 1
ATOM 671 C CA . ALA A 1 87 ? -1.375 -2.035 6.780 1.00 95.88 87 ALA A CA 1
ATOM 672 C C . ALA A 1 87 ? -1.052 -1.330 8.112 1.00 95.88 87 ALA A C 1
ATOM 674 O O . ALA A 1 87 ? -1.775 -1.510 9.091 1.00 95.88 87 ALA A O 1
ATOM 675 N N . LEU A 1 88 ? -0.019 -0.482 8.158 1.00 97.25 88 LEU A N 1
ATOM 676 C CA . LEU A 1 88 ? 0.332 0.310 9.345 1.00 97.25 88 LEU A CA 1
ATOM 677 C C . LEU A 1 88 ? -0.805 1.250 9.762 1.00 97.25 88 LEU A C 1
ATOM 679 O O . LEU A 1 88 ? -1.146 1.319 10.947 1.00 97.25 88 LEU A O 1
ATOM 683 N N . LYS A 1 89 ? -1.428 1.921 8.788 1.00 96.19 89 LYS A N 1
ATOM 684 C CA . LYS A 1 89 ? -2.598 2.777 8.997 1.00 96.19 89 LYS A CA 1
ATOM 685 C C . LYS A 1 89 ? -3.770 1.984 9.578 1.00 96.19 89 LYS A C 1
ATOM 687 O O . LYS A 1 89 ? -4.327 2.376 10.601 1.00 96.19 89 LYS A O 1
ATOM 692 N N . LEU A 1 90 ? -4.085 0.831 8.982 1.00 94.56 90 LEU A N 1
ATOM 693 C CA . LEU A 1 90 ? -5.146 -0.069 9.442 1.00 94.56 90 LEU A CA 1
ATOM 694 C C . LEU A 1 90 ? -4.900 -0.581 10.866 1.00 94.56 90 LEU A C 1
ATOM 696 O O . LEU A 1 90 ? -5.846 -0.746 11.630 1.00 94.56 90 LEU A O 1
ATOM 700 N N . MET A 1 91 ? -3.647 -0.835 11.239 1.00 93.62 91 MET A N 1
ATOM 701 C CA . MET A 1 91 ? -3.273 -1.276 12.587 1.00 93.62 91 MET A CA 1
ATOM 702 C C . MET A 1 91 ? -3.251 -0.137 13.619 1.00 93.62 91 MET A C 1
ATOM 704 O O . MET A 1 91 ? -2.880 -0.371 14.770 1.00 93.62 91 MET A O 1
ATOM 708 N N . GLY A 1 92 ? -3.602 1.093 13.227 1.00 93.88 92 GLY A N 1
ATOM 709 C CA . GLY A 1 92 ? -3.561 2.263 14.104 1.00 93.88 92 GLY A CA 1
ATOM 710 C C . GLY A 1 92 ? -2.143 2.668 14.516 1.00 93.88 92 GLY A C 1
ATOM 711 O O . GLY A 1 92 ? -1.969 3.319 15.542 1.00 93.88 92 GLY A O 1
ATOM 712 N N . LYS A 1 93 ? -1.116 2.262 13.753 1.00 96.69 93 LYS A N 1
ATOM 713 C CA . LYS A 1 93 ? 0.286 2.624 14.021 1.00 96.69 93 LYS A CA 1
ATOM 714 C C . LYS A 1 93 ? 0.629 4.044 13.576 1.00 96.69 93 LYS A C 1
ATOM 716 O O . LYS A 1 93 ? 1.583 4.596 14.102 1.00 96.69 93 LYS A O 1
ATOM 721 N N . ALA A 1 94 ? -0.155 4.606 12.656 1.00 96.88 94 ALA A N 1
ATOM 722 C CA . ALA A 1 94 ? 0.012 5.952 12.119 1.00 96.88 94 ALA A CA 1
ATOM 723 C C . ALA A 1 94 ? -1.326 6.709 12.076 1.00 96.88 94 ALA A C 1
ATOM 725 O O . ALA A 1 94 ? -2.372 6.155 11.715 1.00 96.88 94 ALA A O 1
ATOM 726 N N . VAL A 1 95 ? -1.304 8.005 12.387 1.00 94.81 95 VAL A N 1
ATOM 727 C CA . VAL A 1 95 ? -2.483 8.885 12.421 1.00 94.81 95 VAL A CA 1
ATOM 728 C C . VAL A 1 95 ? -2.703 9.665 11.125 1.00 94.81 95 VAL A C 1
ATOM 730 O O . VAL A 1 95 ? -3.825 10.110 10.889 1.00 94.81 95 VAL A O 1
ATOM 733 N N . SER A 1 96 ? -1.755 9.653 10.180 1.00 97.06 96 SER A N 1
ATOM 734 C CA . SER A 1 96 ? -1.941 10.151 8.800 1.00 97.06 96 SER A CA 1
ATOM 735 C C . SER A 1 96 ? -1.419 9.181 7.727 1.00 97.06 96 SER A C 1
ATOM 737 O O . SER A 1 96 ? -0.754 8.197 8.048 1.00 97.06 96 SER A O 1
ATOM 739 N N . ILE A 1 97 ? -1.761 9.436 6.457 1.00 97.44 97 ILE A N 1
ATOM 740 C CA . ILE A 1 97 ? -1.204 8.714 5.298 1.00 97.44 97 ILE A CA 1
ATOM 741 C C . ILE A 1 97 ? 0.311 8.938 5.218 1.00 97.44 97 ILE A C 1
ATOM 743 O O . ILE A 1 97 ? 1.062 7.976 5.092 1.00 97.44 97 ILE A O 1
ATOM 747 N N . ASP A 1 98 ? 0.752 10.191 5.347 1.00 97.94 98 ASP A N 1
ATOM 748 C CA . ASP A 1 98 ? 2.168 10.561 5.243 1.00 97.94 98 ASP A CA 1
ATOM 749 C C . ASP A 1 98 ? 3.014 9.899 6.336 1.00 97.94 98 ASP A C 1
ATOM 751 O O . ASP A 1 98 ? 4.093 9.383 6.059 1.00 97.94 98 ASP A O 1
ATOM 755 N N . GLU A 1 99 ? 2.508 9.847 7.570 1.00 98.44 99 GLU A N 1
ATOM 756 C CA . GLU A 1 99 ? 3.183 9.155 8.671 1.00 98.44 99 GLU A CA 1
ATOM 757 C C . GLU A 1 99 ? 3.268 7.647 8.412 1.00 98.44 99 GLU A C 1
ATOM 759 O O . GLU A 1 99 ? 4.318 7.044 8.615 1.00 98.44 99 GLU A O 1
ATOM 764 N N . ALA A 1 100 ? 2.192 7.034 7.910 1.00 98.31 100 ALA A N 1
ATOM 765 C CA . ALA A 1 100 ? 2.192 5.615 7.574 1.00 98.31 100 ALA A CA 1
ATOM 766 C C . ALA A 1 100 ? 3.198 5.296 6.457 1.00 98.31 100 ALA A C 1
ATOM 768 O O . ALA A 1 100 ? 3.900 4.285 6.524 1.00 98.31 100 ALA A O 1
ATOM 769 N N . GLN A 1 101 ? 3.278 6.167 5.448 1.00 98.31 101 GLN A N 1
ATOM 770 C CA . GLN A 1 101 ? 4.224 6.061 4.342 1.00 98.31 101 GLN A CA 1
ATOM 771 C C . GLN A 1 101 ? 5.667 6.177 4.839 1.00 98.31 101 GLN A C 1
ATOM 773 O O . GLN A 1 101 ? 6.516 5.375 4.458 1.00 98.31 101 GLN A O 1
ATOM 778 N N . GLU A 1 102 ? 5.932 7.140 5.718 1.00 98.38 102 GLU A N 1
ATOM 779 C CA . GLU A 1 102 ? 7.249 7.359 6.306 1.00 98.38 102 GLU A CA 1
ATOM 780 C C . GLU A 1 102 ? 7.695 6.177 7.174 1.00 98.38 102 GLU A C 1
ATOM 782 O O . GLU A 1 102 ? 8.811 5.685 7.029 1.00 98.38 102 GLU A O 1
ATOM 787 N N . MET A 1 103 ? 6.809 5.659 8.026 1.00 98.50 103 MET A N 1
ATOM 788 C CA . MET A 1 103 ? 7.094 4.470 8.831 1.00 98.50 103 MET A CA 1
ATOM 789 C C . MET A 1 103 ? 7.384 3.244 7.958 1.00 98.50 103 MET A C 1
ATOM 791 O O . MET A 1 103 ? 8.331 2.506 8.226 1.00 98.50 103 MET A O 1
ATOM 795 N N . ALA A 1 104 ? 6.594 3.025 6.903 1.00 98.31 104 ALA A N 1
ATOM 796 C CA . ALA A 1 104 ? 6.825 1.926 5.969 1.00 98.31 104 ALA A CA 1
ATOM 797 C C . ALA A 1 104 ? 8.169 2.068 5.241 1.00 98.31 104 ALA A C 1
ATOM 799 O O . ALA A 1 104 ? 8.885 1.080 5.083 1.00 98.31 104 ALA A O 1
ATOM 800 N N . ARG A 1 105 ? 8.538 3.293 4.848 1.00 97.75 105 ARG A N 1
ATOM 801 C CA . ARG A 1 105 ? 9.831 3.591 4.223 1.00 97.75 105 ARG A CA 1
ATOM 802 C C . ARG A 1 105 ? 10.986 3.268 5.166 1.00 97.75 105 ARG A C 1
ATOM 804 O O . ARG A 1 105 ? 11.915 2.577 4.770 1.00 97.75 105 ARG A O 1
ATOM 811 N N . GLN A 1 106 ? 10.888 3.664 6.434 1.00 97.75 106 GLN A N 1
ATOM 812 C CA . GLN A 1 106 ? 11.891 3.319 7.446 1.00 97.75 106 GLN A CA 1
ATOM 813 C C . GLN A 1 106 ? 12.007 1.802 7.650 1.00 97.75 106 GLN A C 1
ATOM 815 O O . GLN A 1 106 ? 13.114 1.283 7.780 1.00 97.75 106 GLN A O 1
ATOM 820 N N . MET A 1 107 ? 10.890 1.066 7.657 1.00 96.88 107 MET A N 1
ATOM 821 C CA . MET A 1 107 ? 10.927 -0.401 7.724 1.00 96.88 107 MET A CA 1
ATOM 822 C C . MET A 1 107 ? 11.623 -1.009 6.503 1.00 96.88 107 MET A C 1
ATOM 824 O O . MET A 1 107 ? 12.404 -1.943 6.656 1.00 96.88 107 MET A O 1
ATOM 828 N N . TRP A 1 108 ? 11.364 -0.474 5.309 1.00 95.81 108 TRP A N 1
ATOM 829 C CA . TRP A 1 108 ? 12.016 -0.914 4.080 1.00 95.81 108 TRP A CA 1
ATOM 830 C C . TRP A 1 108 ? 13.521 -0.638 4.097 1.00 95.81 108 TRP A C 1
ATOM 832 O O . TRP A 1 108 ? 14.309 -1.535 3.815 1.00 95.81 108 TRP A O 1
ATOM 842 N N . GLU A 1 109 ? 13.947 0.558 4.493 1.00 94.69 109 GLU A N 1
ATOM 843 C CA . GLU A 1 109 ? 15.367 0.921 4.600 1.00 94.69 109 GLU A CA 1
ATOM 844 C C . GLU A 1 109 ? 16.127 0.019 5.586 1.00 94.69 109 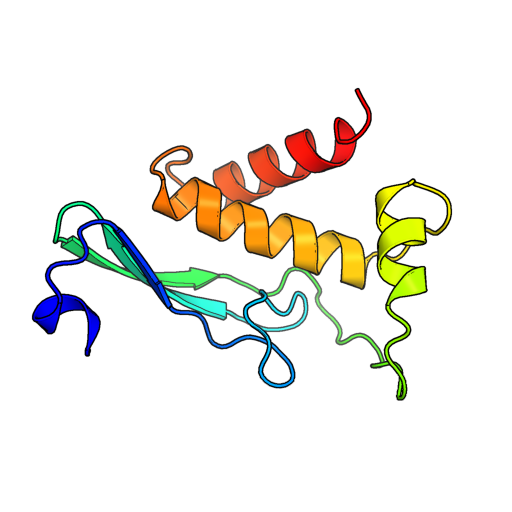GLU A C 1
ATOM 846 O O . GLU A 1 109 ? 17.287 -0.312 5.354 1.00 94.69 109 GLU A O 1
ATOM 851 N N . ASN A 1 110 ? 15.454 -0.448 6.642 1.00 94.44 110 ASN A N 1
ATOM 852 C CA . ASN A 1 110 ? 16.025 -1.327 7.666 1.00 94.44 110 ASN A CA 1
ATOM 853 C C . ASN A 1 110 ? 15.664 -2.815 7.476 1.00 94.44 110 ASN A C 1
ATOM 855 O O . ASN A 1 110 ? 15.845 -3.615 8.392 1.00 94.44 110 ASN A O 1
ATOM 859 N N . ARG A 1 111 ? 15.156 -3.224 6.304 1.00 92.69 111 ARG A N 1
ATOM 860 C CA . ARG A 1 111 ? 14.565 -4.564 6.091 1.00 92.69 111 ARG A CA 1
ATOM 861 C C . ARG A 1 111 ? 15.528 -5.747 6.224 1.00 92.69 111 ARG A C 1
ATOM 863 O O . ARG A 1 111 ? 15.069 -6.871 6.397 1.00 92.69 111 ARG A O 1
ATOM 870 N N . LEU A 1 112 ? 16.836 -5.503 6.118 1.00 88.75 112 LEU A N 1
ATOM 871 C CA . LEU A 1 112 ? 17.891 -6.514 6.288 1.00 88.75 112 LEU A CA 1
ATOM 872 C C . LEU A 1 112 ? 18.725 -6.315 7.567 1.00 88.75 112 LEU A C 1
ATOM 874 O O . LEU A 1 112 ? 19.792 -6.918 7.688 1.00 88.75 112 LEU A O 1
ATOM 878 N N . SER A 1 113 ? 18.290 -5.432 8.475 1.00 80.75 113 SER A N 1
ATOM 879 C CA . SER A 1 113 ? 18.985 -5.182 9.750 1.00 80.75 113 SER A CA 1
ATOM 880 C C . SER A 1 113 ? 18.744 -6.276 10.787 1.00 80.75 113 SER A C 1
ATOM 882 O O . SER A 1 113 ? 17.661 -6.903 10.761 1.00 80.75 113 SER A O 1
#

Secondary structure (DSSP, 8-state):
--GGGGT-SEEEE---STTSSS--TTS-EEEEEEETTEEEEEEEPPS-SSPPPPPSS--HHHHHHHHTTSS--HHHHHHHHHHHHHHHHHTTS-SSHHHHHHHHHHHHHTTT-

pLDDT: mean 88.6, std 10.44, range [51.84, 98.5]

Sequence (113 aa):
MLSLTINQPHLAVIKGEGGEIERNPDMECLVQSVHNGELSNETWPPLFKKRHVKEEVLEPQGLLTVFCFEIEDEFAEAAVVGTAAIALKLMGKAVSIDEAQEMARQMWENRLS

Foldseek 3Di:
DCCLVVPDQWDWDWDDPPRDQWDQQQAWIWIWIHHRNDTDIDTHGRNDPDDDDDDPDDDPVVLVCCQVVVDDDPRSLCRQLLRQLSVCVRVVVDPDSVRSSVVSVVCSVVVPD